Protein AF-A0A1V4WE77-F1 (afdb_monomer_lite)

Sequence (97 aa):
MKKGRNTAEILGSDGELDDIELSESIDQERMLILKKAPRSRRVQLIAQGAKEMRCVCCDQIRPLAGAEESEEGWICEDCARRWCRNQSNHTTEGSDA

pLDDT: mean 74.56, std 16.78, range [41.28, 96.81]

Foldseek 3Di:
DDDDDDDDDDPDDPDDDDPPPPPPDDDPPPDDDDDPDDDPVLVVCVVVVDQWDQAPVPRDIDGSVCWDADPSGIHHNVRVVVVVVVVVVPPPDDDDD

Structure (mmCIF, N/CA/C/O backbone):
data_AF-A0A1V4WE77-F1
#
_entry.id   AF-A0A1V4WE77-F1
#
loop_
_atom_site.group_PDB
_atom_site.id
_atom_site.type_symbol
_atom_site.label_atom_id
_atom_site.label_alt_id
_atom_site.label_comp_id
_atom_site.label_asym_id
_atom_site.label_entity_id
_atom_site.label_seq_id
_atom_site.pdbx_PDB_ins_code
_atom_site.Cartn_x
_atom_site.Cartn_y
_atom_site.Cartn_z
_atom_site.occupancy
_atom_site.B_iso_or_equiv
_atom_site.auth_seq_id
_atom_site.auth_comp_id
_atom_site.auth_asym_id
_atom_site.auth_atom_id
_atom_site.pdbx_PDB_model_num
ATOM 1 N N . MET A 1 1 ? -27.785 47.530 -4.535 1.00 41.28 1 MET A N 1
ATOM 2 C CA . MET A 1 1 ? -26.405 47.119 -4.185 1.00 41.28 1 MET A CA 1
ATOM 3 C C . MET A 1 1 ? -26.028 47.796 -2.871 1.00 41.28 1 MET A C 1
ATOM 5 O O . MET A 1 1 ? -25.942 49.016 -2.845 1.00 41.28 1 MET A O 1
ATOM 9 N N . LYS A 1 2 ? -25.910 47.050 -1.764 1.00 52.88 2 LYS A N 1
ATOM 10 C CA . LYS A 1 2 ? -25.531 47.602 -0.450 1.00 52.88 2 LYS A CA 1
ATOM 11 C C . LYS A 1 2 ? -24.044 47.321 -0.222 1.00 52.88 2 LYS A C 1
ATOM 13 O O . LYS A 1 2 ? -23.660 46.177 -0.015 1.00 52.88 2 LYS A O 1
ATOM 18 N N . LYS A 1 3 ? -23.219 48.363 -0.331 1.00 58.38 3 LYS A N 1
ATOM 19 C CA . LYS A 1 3 ? -21.783 48.338 -0.026 1.00 58.38 3 LYS A CA 1
ATOM 20 C C . LYS A 1 3 ? -21.647 48.318 1.503 1.00 58.38 3 LYS A C 1
ATOM 22 O O . LYS A 1 3 ? -21.955 49.317 2.149 1.00 58.38 3 LYS A O 1
ATOM 27 N N . GLY A 1 4 ? -21.284 47.172 2.078 1.00 56.06 4 GLY A N 1
ATOM 28 C CA . GLY A 1 4 ? -20.945 47.072 3.500 1.00 56.06 4 GLY A CA 1
ATOM 29 C C . GLY A 1 4 ? -19.695 47.903 3.781 1.00 56.06 4 GLY A C 1
ATOM 30 O O . GLY A 1 4 ? -18.693 47.758 3.084 1.00 56.06 4 GLY A O 1
ATOM 31 N N . ARG A 1 5 ? -19.781 48.829 4.738 1.00 60.75 5 ARG A N 1
ATOM 32 C CA . ARG A 1 5 ? -18.660 49.671 5.173 1.00 60.75 5 ARG A CA 1
ATOM 33 C C . ARG A 1 5 ? -17.713 48.811 6.016 1.00 60.75 5 ARG A C 1
ATOM 35 O O . ARG A 1 5 ? -18.160 48.197 6.977 1.00 60.75 5 ARG A O 1
ATOM 42 N N . ASN A 1 6 ? -16.443 48.742 5.627 1.00 65.75 6 ASN A N 1
ATOM 43 C CA . ASN A 1 6 ? -15.379 48.089 6.390 1.00 65.75 6 ASN A CA 1
ATOM 44 C C . ASN A 1 6 ? -14.921 49.055 7.499 1.00 65.75 6 ASN A C 1
ATOM 46 O O . ASN A 1 6 ? -14.485 50.161 7.186 1.00 65.75 6 ASN A O 1
ATOM 50 N N . THR A 1 7 ? -15.084 48.675 8.767 1.00 64.62 7 THR A N 1
ATOM 51 C CA . THR A 1 7 ? -14.704 49.460 9.955 1.00 64.62 7 THR A CA 1
ATOM 52 C C . THR A 1 7 ? -13.491 48.825 10.631 1.00 64.62 7 THR A C 1
ATOM 54 O O . THR A 1 7 ? -13.608 48.227 11.699 1.00 64.62 7 THR A O 1
ATOM 57 N N . ALA A 1 8 ? -12.328 48.914 9.993 1.00 63.28 8 ALA A N 1
ATOM 58 C CA . ALA A 1 8 ? -11.065 48.687 10.680 1.00 63.28 8 ALA A CA 1
ATOM 59 C C . ALA A 1 8 ? -10.561 50.043 11.190 1.00 63.28 8 ALA A C 1
ATOM 61 O O . ALA A 1 8 ? -10.038 50.846 10.419 1.00 63.28 8 ALA A O 1
ATOM 62 N N . GLU A 1 9 ? -10.777 50.324 12.473 1.00 61.19 9 GLU A N 1
ATOM 63 C CA . GLU A 1 9 ? -10.152 51.462 13.145 1.00 61.19 9 GLU A CA 1
ATOM 64 C C . GLU A 1 9 ? -8.712 51.073 13.504 1.00 61.19 9 GLU A C 1
ATOM 66 O O . GLU A 1 9 ? -8.486 50.102 14.225 1.00 61.19 9 GLU A O 1
ATOM 71 N N . ILE A 1 10 ? -7.730 51.799 12.965 1.00 63.22 10 ILE A N 1
ATOM 72 C CA . ILE A 1 10 ? -6.329 51.685 13.379 1.00 63.22 10 ILE A CA 1
ATOM 73 C C . ILE A 1 10 ? -6.126 52.745 14.455 1.00 63.22 10 ILE A C 1
ATOM 75 O O . ILE A 1 10 ? -6.045 53.935 14.151 1.00 63.22 10 ILE A O 1
ATOM 79 N N . LEU A 1 11 ? -6.102 52.319 15.716 1.00 53.56 11 LEU A N 1
ATOM 80 C CA . LEU A 1 11 ? -5.751 53.188 16.833 1.00 53.56 11 LEU A CA 1
ATOM 81 C C . LEU A 1 11 ? -4.264 53.533 16.703 1.00 53.56 11 LEU A C 1
ATOM 83 O O . LEU A 1 11 ? -3.402 52.670 16.867 1.00 53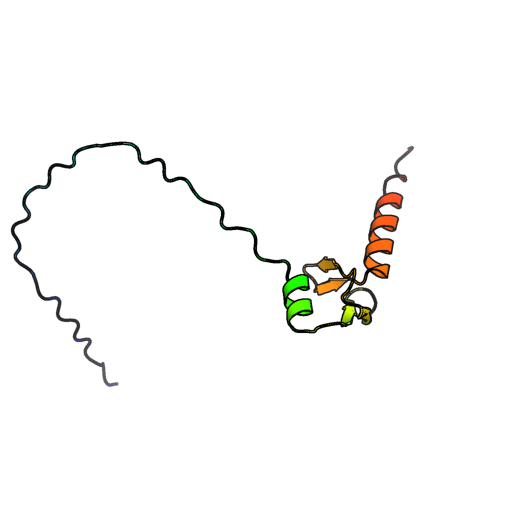.56 11 LEU A O 1
ATOM 87 N N . GLY A 1 12 ? -3.979 54.781 16.330 1.00 53.91 12 GLY A N 1
ATOM 88 C CA . GLY A 1 12 ? -2.627 55.321 16.315 1.00 53.91 12 GLY A CA 1
ATOM 89 C C . GLY A 1 12 ? -2.079 55.356 17.736 1.00 53.91 12 GLY A C 1
ATOM 90 O O . GLY A 1 12 ? -2.676 55.982 18.605 1.00 53.91 12 GLY A O 1
ATOM 91 N N . SER A 1 13 ? -0.966 54.662 17.956 1.00 54.03 13 SER A N 1
ATOM 92 C CA . SER A 1 13 ? -0.142 54.840 19.146 1.00 54.03 13 SER A CA 1
ATOM 93 C C . SER A 1 13 ? 0.951 55.838 18.788 1.00 54.03 13 SER A C 1
ATOM 95 O O . SER A 1 13 ? 1.873 55.524 18.038 1.00 54.03 13 SER A O 1
ATOM 97 N N . ASP A 1 14 ? 0.814 57.045 19.309 1.00 62.34 14 ASP A N 1
ATOM 98 C CA . ASP A 1 14 ? 1.823 58.091 19.417 1.00 62.34 14 ASP A CA 1
ATOM 99 C C . ASP A 1 14 ? 2.868 57.707 20.476 1.00 62.34 14 ASP A C 1
ATOM 101 O O . ASP A 1 14 ? 2.937 58.265 21.564 1.00 62.34 14 ASP A O 1
ATOM 105 N N . GLY A 1 15 ? 3.677 56.695 20.161 1.00 55.06 15 GLY A N 1
ATOM 106 C CA . GLY A 1 15 ? 4.889 56.390 20.916 1.00 55.06 15 GLY A CA 1
ATOM 107 C C . GLY A 1 15 ? 6.089 56.992 20.202 1.00 55.06 15 GLY A C 1
ATOM 108 O O . GLY A 1 15 ? 6.363 56.604 19.066 1.00 55.06 15 GLY A O 1
ATOM 109 N N . GLU A 1 16 ? 6.779 57.935 20.846 1.00 58.47 16 GLU A N 1
ATOM 110 C CA . GLU A 1 16 ? 8.124 58.364 20.450 1.00 58.47 16 GLU A CA 1
ATOM 111 C C . GLU A 1 16 ? 8.986 57.121 20.196 1.00 58.47 16 GLU A C 1
ATOM 113 O O . GLU A 1 16 ? 9.122 56.251 21.057 1.00 58.47 16 GLU A O 1
ATOM 118 N N . LEU A 1 17 ? 9.499 56.993 18.973 1.00 55.59 17 LEU A N 1
ATOM 119 C CA . LEU A 1 17 ? 10.420 55.923 18.629 1.00 55.59 17 LEU A CA 1
ATOM 120 C C . LEU A 1 17 ? 11.786 56.323 19.182 1.00 55.59 17 LEU A C 1
ATOM 122 O O . LEU A 1 17 ? 12.494 57.100 18.548 1.00 55.59 17 LEU A O 1
ATOM 126 N N . ASP A 1 18 ? 12.138 55.817 20.364 1.00 58.50 18 ASP A N 1
ATOM 127 C CA . ASP A 1 18 ? 13.537 55.784 20.782 1.00 58.50 18 ASP A CA 1
ATOM 128 C C . ASP A 1 18 ? 14.313 54.993 19.720 1.00 58.50 18 ASP A C 1
ATOM 130 O O . ASP A 1 18 ? 13.993 53.832 19.434 1.00 58.50 18 ASP A O 1
ATOM 134 N N . ASP A 1 19 ? 15.301 55.646 19.105 1.00 59.94 19 ASP A N 1
ATOM 135 C CA . ASP A 1 19 ? 16.218 55.052 18.138 1.00 59.94 19 ASP A CA 1
ATOM 136 C C . ASP A 1 19 ? 16.954 53.883 18.808 1.00 59.94 19 ASP A C 1
ATOM 138 O O . ASP A 1 19 ? 17.965 54.054 19.491 1.00 59.94 19 ASP A O 1
ATOM 142 N N . ILE A 1 20 ? 16.418 52.670 18.648 1.00 60.34 20 ILE A N 1
ATOM 143 C CA . ILE A 1 20 ? 17.058 51.464 19.160 1.00 60.34 20 ILE A CA 1
ATOM 144 C C . ILE A 1 20 ? 18.315 51.220 18.316 1.00 60.34 20 ILE A C 1
ATOM 146 O O . ILE A 1 20 ? 18.261 50.914 17.123 1.00 60.34 20 ILE A O 1
ATOM 150 N N . GLU A 1 21 ? 19.471 51.414 18.941 1.00 59.72 21 GLU A N 1
ATOM 151 C CA . GLU A 1 21 ? 20.774 51.107 18.368 1.00 59.72 21 GLU A CA 1
ATOM 152 C C . GLU A 1 21 ? 20.815 49.607 18.028 1.00 59.72 21 GLU A C 1
ATOM 154 O O . GLU A 1 21 ? 20.769 48.741 18.910 1.00 59.72 21 GLU A O 1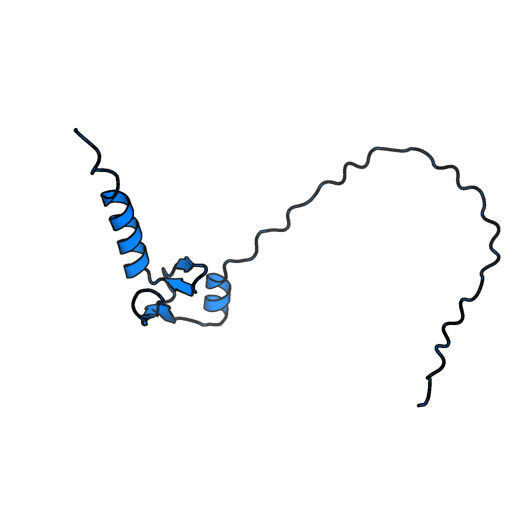
ATOM 159 N N . LEU A 1 22 ? 20.838 49.290 16.728 1.00 54.94 22 LEU A N 1
ATOM 160 C CA . LEU A 1 22 ? 20.976 47.926 16.220 1.00 54.94 22 LEU A CA 1
ATOM 161 C C . LEU A 1 22 ? 22.377 47.418 16.566 1.00 54.94 22 LEU A C 1
ATOM 163 O O . LEU A 1 22 ? 23.319 47.551 15.790 1.00 54.94 22 LEU A O 1
ATOM 167 N N . SER A 1 23 ? 22.510 46.834 17.752 1.00 55.94 23 SER A N 1
ATOM 168 C CA . SER A 1 23 ? 23.710 46.105 18.140 1.00 55.94 23 SER A CA 1
ATOM 169 C C . SER A 1 23 ? 23.828 44.854 17.269 1.00 55.94 23 SER A C 1
ATOM 171 O O . SER A 1 23 ? 23.145 43.849 17.478 1.00 55.94 23 SER A O 1
ATOM 173 N N . GLU A 1 24 ? 24.701 44.935 16.263 1.00 61.28 24 GLU A N 1
ATOM 174 C CA . GLU A 1 24 ? 25.200 43.803 15.486 1.00 61.28 24 GLU A CA 1
ATOM 175 C C . GLU A 1 24 ? 25.808 42.783 16.451 1.00 61.28 24 GLU A C 1
ATOM 177 O O . GLU A 1 24 ? 26.960 42.884 16.869 1.00 61.28 24 GLU A O 1
ATOM 182 N N . SER A 1 25 ? 25.015 41.804 16.870 1.00 57.09 25 SER A N 1
ATOM 183 C CA . SER A 1 25 ? 25.529 40.705 17.667 1.00 57.09 25 SER A CA 1
ATOM 184 C C . SER A 1 25 ? 25.073 39.377 17.094 1.00 57.09 25 SER A C 1
ATOM 186 O O . SER A 1 25 ? 23.917 38.976 17.193 1.00 57.09 25 SER A O 1
ATOM 188 N N . ILE A 1 26 ? 26.091 38.710 16.547 1.00 56.16 26 ILE A N 1
ATOM 189 C CA . ILE A 1 26 ? 26.212 37.280 16.299 1.00 56.16 26 ILE A CA 1
ATOM 190 C C . ILE A 1 26 ? 25.303 36.799 15.177 1.00 56.16 26 ILE A C 1
ATOM 192 O O . ILE A 1 26 ? 24.088 36.699 15.327 1.00 56.16 26 ILE A O 1
ATOM 196 N N . ASP A 1 27 ? 25.947 36.418 14.073 1.00 61.12 27 ASP A N 1
ATOM 197 C CA . ASP A 1 27 ? 25.417 35.511 13.064 1.00 61.12 27 ASP A CA 1
ATOM 198 C C . ASP A 1 27 ? 24.804 34.283 13.755 1.00 61.12 27 ASP A C 1
ATOM 200 O O . ASP A 1 27 ? 25.454 33.265 13.993 1.00 61.12 27 ASP A O 1
ATOM 204 N N . GLN A 1 28 ? 23.531 34.377 14.139 1.00 60.75 28 GLN A N 1
ATOM 205 C CA . GLN A 1 28 ? 22.737 33.229 14.531 1.00 60.75 28 GLN A CA 1
ATOM 206 C C . GLN A 1 28 ? 22.477 32.458 13.248 1.00 60.75 28 GLN A C 1
ATOM 208 O O . GLN A 1 28 ? 21.461 32.654 12.577 1.00 60.75 28 GLN A O 1
ATOM 213 N N . GLU A 1 29 ? 23.429 31.601 12.885 1.00 67.62 29 GLU A N 1
ATOM 214 C CA . GLU A 1 29 ? 23.244 3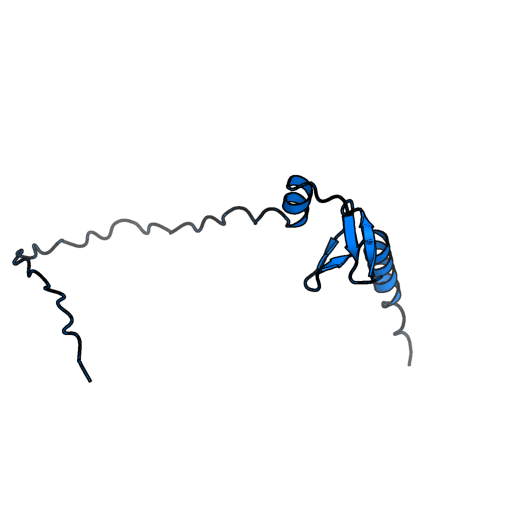0.594 11.855 1.00 67.62 29 GLU A CA 1
ATOM 215 C C . GLU A 1 29 ? 21.953 29.830 12.174 1.00 67.62 29 GLU A C 1
ATOM 217 O O . GLU A 1 29 ? 21.855 29.057 13.131 1.00 67.62 29 GLU A O 1
ATOM 222 N N . ARG A 1 30 ? 20.902 30.102 11.394 1.00 70.25 30 ARG A N 1
ATOM 223 C CA . ARG A 1 30 ? 19.601 29.451 11.545 1.00 70.25 30 ARG A CA 1
ATOM 224 C C . ARG A 1 30 ? 19.744 28.003 11.093 1.00 70.25 30 ARG A C 1
ATOM 226 O O . ARG A 1 30 ? 19.604 27.692 9.914 1.00 70.25 3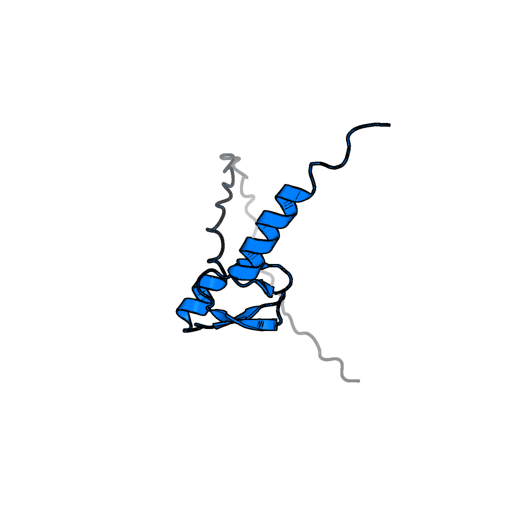0 ARG A O 1
ATOM 233 N N . MET A 1 31 ? 20.021 27.112 12.038 1.00 73.50 31 MET A N 1
ATOM 234 C CA . MET A 1 31 ? 20.089 25.679 11.780 1.00 73.50 31 MET A CA 1
ATOM 235 C C . MET A 1 31 ? 18.699 25.142 11.412 1.00 73.50 31 MET A C 1
ATOM 237 O O . MET A 1 31 ? 17.783 25.103 12.236 1.00 73.50 31 MET A O 1
ATOM 241 N N . LEU A 1 32 ? 18.532 24.713 10.161 1.00 75.94 32 LEU A N 1
ATOM 242 C CA . LEU A 1 32 ? 17.311 24.056 9.702 1.00 75.94 32 LEU A CA 1
ATOM 243 C C . LEU A 1 32 ? 17.275 22.617 10.233 1.00 75.94 32 LEU A C 1
ATOM 245 O O . LEU A 1 32 ? 17.984 21.742 9.742 1.00 75.94 32 LEU A O 1
ATOM 249 N N . ILE A 1 33 ? 16.423 22.353 11.226 1.00 78.25 33 ILE A N 1
ATOM 250 C CA . ILE A 1 33 ? 16.155 20.985 11.680 1.00 78.25 33 ILE A CA 1
ATOM 251 C C . ILE A 1 33 ? 15.157 20.344 10.714 1.00 78.25 33 ILE A C 1
ATOM 253 O O . ILE A 1 33 ? 13.970 20.682 10.706 1.00 78.25 33 ILE A O 1
ATOM 257 N N . LEU A 1 34 ? 15.627 19.378 9.923 1.00 75.31 34 LEU A N 1
ATOM 258 C CA . LEU A 1 34 ? 14.750 18.494 9.158 1.00 75.31 34 LEU A CA 1
ATOM 259 C C . LEU A 1 34 ? 13.882 17.700 10.140 1.00 75.31 34 LEU A C 1
ATOM 261 O O . LEU A 1 34 ? 14.352 16.800 10.840 1.00 75.31 34 LEU A O 1
ATOM 265 N N . LYS A 1 35 ? 12.593 18.049 10.212 1.00 77.19 35 LYS A N 1
ATOM 266 C CA . LYS A 1 35 ? 11.606 17.257 10.952 1.00 77.19 35 LYS A CA 1
ATOM 267 C C . LYS A 1 35 ? 11.621 15.831 10.399 1.00 77.19 35 LYS A C 1
ATOM 269 O O . LYS A 1 35 ? 11.730 15.632 9.191 1.00 77.19 35 LYS A O 1
ATOM 274 N N . LYS A 1 36 ? 11.518 14.842 11.293 1.00 73.06 36 LYS A N 1
ATOM 275 C CA . LYS A 1 36 ? 11.516 13.417 10.935 1.00 73.06 36 LYS A CA 1
ATOM 276 C C . LYS A 1 36 ? 10.548 13.165 9.776 1.00 73.06 36 LYS A C 1
ATOM 278 O O . LYS A 1 36 ? 9.416 13.649 9.818 1.00 73.06 36 LYS A O 1
ATOM 283 N N . ALA A 1 37 ? 10.997 12.393 8.784 1.00 68.25 37 ALA A N 1
ATOM 284 C CA . ALA A 1 37 ? 10.169 12.013 7.649 1.00 68.25 37 ALA A CA 1
ATOM 285 C C . ALA A 1 37 ? 8.818 11.444 8.132 1.00 68.25 37 ALA A C 1
ATOM 287 O O . ALA A 1 37 ? 8.784 10.735 9.151 1.00 68.25 37 ALA A O 1
ATOM 288 N N . PRO A 1 38 ? 7.706 11.749 7.436 1.00 71.38 38 PRO A N 1
ATOM 289 C CA . PRO A 1 38 ? 6.403 11.197 7.771 1.00 71.38 38 PRO A CA 1
ATOM 290 C C . PRO A 1 38 ? 6.475 9.674 7.893 1.00 71.38 38 PRO A C 1
ATOM 292 O O . PRO A 1 38 ? 7.196 9.008 7.149 1.00 71.38 38 PRO A O 1
ATOM 295 N N . ARG A 1 39 ? 5.721 9.096 8.837 1.00 69.25 39 ARG A N 1
ATOM 296 C CA . ARG A 1 39 ? 5.586 7.633 8.902 1.00 69.25 39 ARG A CA 1
ATOM 297 C C . ARG A 1 39 ? 5.025 7.144 7.568 1.00 69.25 39 ARG A C 1
ATOM 299 O O . ARG A 1 39 ? 4.044 7.718 7.100 1.00 69.25 39 ARG A O 1
ATOM 306 N N . SER A 1 40 ? 5.597 6.070 7.016 1.00 80.19 40 SER A N 1
ATOM 307 C CA . SER A 1 40 ? 5.093 5.434 5.790 1.00 80.19 40 SER A CA 1
ATOM 308 C C . SER A 1 40 ? 3.583 5.212 5.885 1.00 80.19 40 SER A C 1
ATOM 310 O O . SER A 1 40 ? 3.106 4.749 6.934 1.00 80.19 40 SER A O 1
ATOM 312 N N . ARG A 1 41 ? 2.842 5.471 4.805 1.00 83.75 41 ARG A N 1
ATOM 313 C CA . ARG A 1 41 ? 1.377 5.357 4.778 1.00 83.75 41 ARG A CA 1
ATOM 314 C C . ARG A 1 41 ? 0.900 3.954 5.156 1.00 83.75 41 ARG A C 1
ATOM 316 O O . ARG A 1 41 ? -0.109 3.803 5.840 1.00 83.75 41 ARG A O 1
ATOM 323 N N . ARG A 1 42 ? 1.703 2.932 4.840 1.00 86.00 42 ARG A N 1
ATOM 324 C CA . ARG A 1 42 ? 1.467 1.525 5.204 1.00 86.00 42 ARG A CA 1
ATOM 325 C C . ARG A 1 42 ? 1.311 1.330 6.710 1.00 86.00 42 ARG A C 1
ATOM 327 O O . ARG A 1 42 ? 0.380 0.675 7.161 1.00 86.00 42 ARG A O 1
ATOM 334 N N . VAL A 1 43 ? 2.216 1.915 7.497 1.00 85.31 43 VAL A N 1
ATOM 335 C CA . VAL A 1 43 ? 2.204 1.792 8.965 1.00 85.31 43 VAL A CA 1
ATOM 336 C C . VAL A 1 43 ? 0.954 2.441 9.554 1.00 85.31 43 VAL A C 1
ATOM 338 O O . VAL A 1 43 ? 0.398 1.915 10.513 1.00 85.31 43 VAL A O 1
ATOM 341 N N . GLN A 1 44 ? 0.485 3.549 8.974 1.00 89.06 44 GLN A N 1
ATOM 342 C CA . GLN A 1 44 ? -0.756 4.190 9.414 1.00 89.06 44 GLN A CA 1
ATOM 343 C C . GLN A 1 44 ? -1.976 3.313 9.119 1.00 89.06 44 GLN A C 1
ATOM 345 O O . GLN A 1 44 ? -2.802 3.116 10.004 1.00 89.06 44 GLN A O 1
ATOM 350 N N . LEU A 1 45 ? -2.056 2.734 7.919 1.00 88.12 45 LEU A N 1
ATOM 351 C CA . LEU A 1 45 ? -3.151 1.837 7.539 1.00 88.12 45 LEU A CA 1
ATOM 352 C C . LEU A 1 45 ? -3.195 0.577 8.412 1.00 88.12 45 LEU A C 1
ATOM 354 O O . LEU A 1 45 ? -4.257 0.206 8.905 1.00 88.12 45 LEU A O 1
ATOM 358 N N . ILE A 1 46 ? -2.041 -0.042 8.674 1.00 88.94 46 ILE A N 1
ATOM 359 C CA . ILE A 1 46 ? -1.954 -1.201 9.575 1.00 88.94 46 ILE A CA 1
ATOM 360 C C . ILE A 1 46 ? -2.400 -0.817 10.992 1.00 88.94 46 ILE A C 1
ATOM 362 O O . ILE A 1 46 ? -3.156 -1.558 11.615 1.00 88.94 46 ILE A O 1
ATOM 366 N N . ALA A 1 47 ? -1.992 0.354 11.495 1.00 89.31 47 ALA A N 1
ATOM 367 C CA . ALA A 1 47 ? -2.428 0.847 12.804 1.00 89.31 47 ALA A CA 1
ATOM 368 C C . ALA A 1 47 ? -3.943 1.121 12.870 1.00 89.31 47 ALA A C 1
ATOM 370 O O . ALA A 1 47 ? -4.540 0.994 13.934 1.00 89.31 47 ALA A O 1
ATOM 371 N N . GLN A 1 48 ? -4.570 1.451 11.737 1.00 92.69 48 GLN A N 1
ATOM 372 C CA . GLN A 1 48 ? -6.026 1.580 11.594 1.00 92.69 48 GLN A CA 1
ATOM 373 C C . GLN A 1 48 ? -6.741 0.226 11.430 1.00 92.69 48 GLN A C 1
ATOM 375 O O . GLN A 1 48 ? -7.964 0.188 11.326 1.00 92.69 48 GLN A O 1
ATOM 380 N N . GLY A 1 49 ? -6.004 -0.889 11.417 1.00 92.31 49 GLY A N 1
ATOM 381 C CA . GLY A 1 49 ? -6.556 -2.238 11.300 1.00 92.31 49 GLY A CA 1
ATOM 382 C C . GLY A 1 49 ? -6.714 -2.744 9.866 1.00 92.31 49 GLY A C 1
ATOM 383 O O . GLY A 1 49 ? -7.309 -3.805 9.668 1.00 92.31 49 GLY A O 1
ATOM 384 N N . ALA A 1 50 ? -6.180 -2.040 8.863 1.00 92.81 50 ALA A N 1
ATOM 385 C CA . ALA A 1 50 ? -6.185 -2.526 7.489 1.00 92.81 50 ALA A CA 1
ATOM 386 C C . ALA A 1 50 ? -5.283 -3.764 7.357 1.00 92.81 50 ALA A C 1
ATOM 388 O O . ALA A 1 50 ? -4.098 -3.732 7.694 1.00 92.81 50 ALA A O 1
ATOM 389 N N . LYS A 1 51 ? -5.853 -4.861 6.850 1.00 94.38 51 LYS A N 1
ATOM 390 C CA . LYS A 1 51 ? -5.141 -6.131 6.618 1.00 94.38 51 LYS A CA 1
ATOM 391 C C . LYS A 1 51 ? -4.932 -6.431 5.142 1.00 94.38 51 LYS A C 1
ATOM 393 O O . LYS A 1 51 ? -4.007 -7.159 4.795 1.00 94.38 51 LYS A O 1
ATOM 398 N N . GLU A 1 52 ? -5.776 -5.865 4.289 1.00 95.81 52 GLU A N 1
ATOM 399 C CA . GLU A 1 52 ? -5.848 -6.171 2.868 1.00 95.81 52 GLU A CA 1
ATOM 400 C C . GLU A 1 52 ? -6.018 -4.894 2.052 1.00 95.81 52 GLU A C 1
ATOM 402 O O . GLU A 1 52 ? -6.440 -3.854 2.562 1.00 95.81 52 GLU A O 1
ATOM 407 N N . MET A 1 53 ? -5.661 -4.980 0.778 1.00 93.62 53 MET A N 1
ATOM 408 C CA . MET A 1 53 ? -5.676 -3.869 -0.158 1.00 93.62 53 MET A CA 1
ATOM 409 C C . MET A 1 53 ? -5.861 -4.392 -1.592 1.00 93.62 53 MET A C 1
ATOM 411 O O . MET A 1 53 ? -5.535 -5.542 -1.878 1.00 93.62 53 MET A O 1
ATOM 415 N N . ARG A 1 54 ? -6.389 -3.574 -2.512 1.00 95.88 54 ARG A N 1
ATOM 416 C CA . ARG A 1 54 ? -6.463 -3.917 -3.947 1.00 95.88 54 ARG A CA 1
ATOM 417 C C . ARG A 1 54 ? -5.197 -3.509 -4.705 1.00 95.88 54 ARG A C 1
ATOM 419 O O . ARG A 1 54 ? -4.891 -2.322 -4.780 1.00 95.88 54 ARG A O 1
ATOM 426 N N . CYS A 1 55 ? -4.473 -4.480 -5.253 1.00 95.56 55 CYS A N 1
ATOM 427 C CA . CYS A 1 55 ? -3.237 -4.232 -5.993 1.00 95.56 55 CYS A CA 1
ATOM 428 C C . CYS A 1 55 ? -3.497 -3.531 -7.329 1.00 95.56 55 CYS A C 1
ATOM 430 O O . CYS A 1 55 ? -4.293 -4.031 -8.114 1.00 95.56 55 CYS A O 1
ATOM 432 N N . VAL A 1 56 ? -2.759 -2.458 -7.627 1.00 95.69 56 VAL A N 1
ATOM 433 C CA . VAL A 1 56 ? -2.890 -1.710 -8.895 1.00 95.69 56 VAL A CA 1
ATOM 434 C C . VAL A 1 56 ? -2.404 -2.485 -10.124 1.00 95.69 56 VAL A C 1
ATOM 436 O O . VAL A 1 56 ? -2.830 -2.207 -11.234 1.00 95.69 56 VAL A O 1
ATOM 439 N N . CYS A 1 57 ? -1.532 -3.483 -9.947 1.00 94.62 57 CYS A N 1
ATOM 440 C CA . CYS A 1 57 ? -0.977 -4.251 -11.066 1.00 94.62 57 CYS A CA 1
ATOM 441 C C . CYS A 1 57 ? -1.835 -5.456 -11.478 1.00 94.62 57 CYS A C 1
ATOM 443 O O . CYS A 1 57 ? -1.750 -5.907 -12.614 1.00 94.62 57 CYS A O 1
ATOM 445 N N . CYS A 1 58 ? -2.579 -6.055 -10.542 1.00 94.75 58 CYS A N 1
ATOM 446 C CA . CYS A 1 58 ? -3.338 -7.290 -10.797 1.00 94.75 58 CYS A CA 1
ATOM 447 C C . CYS A 1 58 ? -4.817 -7.207 -10.408 1.00 94.75 58 CYS A C 1
ATOM 449 O O . CYS A 1 58 ? -5.534 -8.197 -10.548 1.00 94.75 58 CYS A O 1
ATOM 451 N N . ASP A 1 59 ? -5.255 -6.068 -9.867 1.00 96.12 59 ASP A N 1
ATOM 452 C CA . ASP A 1 59 ? -6.619 -5.768 -9.414 1.00 96.12 59 ASP A CA 1
ATOM 453 C C . ASP A 1 59 ? -7.215 -6.717 -8.362 1.00 96.12 59 ASP A C 1
ATOM 455 O O . ASP A 1 59 ? -8.393 -6.602 -7.998 1.00 96.12 59 ASP A O 1
ATOM 459 N N . GLN A 1 60 ? -6.398 -7.620 -7.814 1.00 96.81 60 GLN A N 1
ATOM 460 C CA . GLN A 1 60 ? -6.788 -8.556 -6.764 1.00 96.81 60 GLN A CA 1
ATOM 461 C C . GLN A 1 60 ? -6.653 -7.934 -5.374 1.00 96.81 60 GLN A C 1
ATOM 463 O O . GLN A 1 60 ? -5.736 -7.148 -5.115 1.00 96.81 60 GLN A O 1
ATOM 468 N N . ILE A 1 61 ? -7.532 -8.353 -4.459 1.00 96.44 61 ILE A N 1
ATO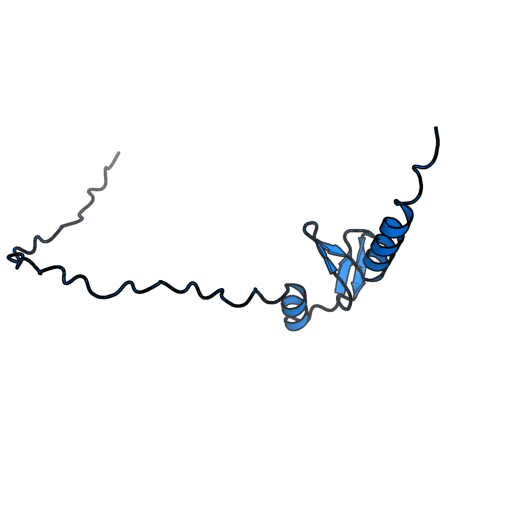M 469 C CA . ILE A 1 61 ? -7.376 -8.085 -3.027 1.00 96.44 61 ILE A CA 1
ATOM 470 C C . ILE A 1 61 ? -6.248 -8.973 -2.493 1.00 96.44 61 ILE A C 1
ATOM 472 O O . ILE A 1 61 ? -6.252 -10.189 -2.688 1.00 96.44 61 ILE A O 1
ATOM 476 N N . ARG A 1 62 ? -5.248 -8.355 -1.868 1.00 95.94 62 ARG A N 1
ATOM 477 C CA . ARG A 1 62 ? -4.041 -9.006 -1.354 1.00 95.94 62 ARG A CA 1
ATOM 478 C C . ARG A 1 62 ? -3.725 -8.513 0.056 1.00 95.94 62 ARG A C 1
ATOM 480 O O . ARG A 1 62 ? -4.155 -7.417 0.422 1.00 95.94 62 ARG A O 1
ATOM 487 N N . PRO A 1 63 ? -2.957 -9.285 0.844 1.00 94.56 63 PRO A N 1
ATOM 488 C CA . PRO A 1 63 ? -2.472 -8.822 2.134 1.00 94.56 63 PRO A CA 1
ATOM 489 C C . PRO A 1 63 ? -1.705 -7.503 1.998 1.00 94.56 63 PRO A C 1
ATOM 491 O O . PRO A 1 63 ? -0.882 -7.337 1.101 1.00 94.56 63 PRO A O 1
ATOM 494 N N . LEU A 1 64 ? -1.954 -6.574 2.921 1.00 93.38 64 LEU A N 1
ATOM 495 C CA . LEU A 1 64 ? -1.191 -5.328 3.036 1.00 93.38 64 LEU A CA 1
ATOM 496 C C . LEU A 1 64 ? 0.231 -5.588 3.573 1.00 93.38 64 LEU A C 1
ATOM 498 O O . LEU A 1 64 ? 1.140 -4.775 3.392 1.00 93.38 64 LEU A O 1
ATOM 502 N N . ALA A 1 65 ? 0.438 -6.734 4.232 1.00 90.12 65 ALA A N 1
ATOM 503 C CA . ALA A 1 65 ? 1.761 -7.216 4.604 1.00 90.12 65 ALA A CA 1
ATOM 504 C C . ALA A 1 65 ? 2.603 -7.455 3.340 1.00 90.12 65 ALA A C 1
ATOM 506 O O . ALA A 1 65 ? 2.167 -8.148 2.429 1.00 90.12 65 ALA A O 1
ATOM 507 N N . GLY A 1 66 ? 3.793 -6.853 3.279 1.00 88.69 66 GLY A N 1
ATOM 508 C CA . GLY A 1 66 ? 4.679 -6.974 2.114 1.00 88.69 66 GLY A CA 1
ATOM 509 C C . GLY A 1 66 ? 4.281 -6.125 0.900 1.00 88.69 66 GLY A C 1
ATOM 510 O O . GLY A 1 66 ? 5.010 -6.131 -0.084 1.00 88.69 66 GLY A O 1
ATOM 511 N N . ALA A 1 67 ? 3.180 -5.367 0.962 1.00 92.50 67 ALA A N 1
ATOM 512 C CA . ALA A 1 67 ? 2.819 -4.435 -0.101 1.00 92.50 67 ALA A CA 1
ATOM 513 C C . ALA A 1 67 ? 3.766 -3.221 -0.136 1.00 92.50 67 ALA A C 1
ATOM 515 O O . ALA A 1 67 ? 4.182 -2.712 0.917 1.00 92.50 67 ALA A O 1
ATOM 516 N N . GLU A 1 68 ? 4.055 -2.754 -1.348 1.00 91.69 68 GLU A N 1
ATOM 517 C CA . GLU A 1 68 ? 4.843 -1.556 -1.641 1.00 91.69 68 GLU A CA 1
ATOM 518 C C . GLU A 1 68 ? 3.925 -0.403 -2.066 1.00 91.69 68 GLU A C 1
ATOM 520 O O . GLU A 1 68 ? 2.889 -0.610 -2.703 1.00 91.69 68 GLU A O 1
ATOM 525 N N . GLU A 1 69 ? 4.288 0.817 -1.670 1.00 91.38 69 GLU A N 1
ATOM 526 C CA . GLU A 1 69 ? 3.566 2.039 -2.033 1.00 91.38 69 GLU A CA 1
ATOM 527 C C . GLU A 1 69 ? 4.188 2.640 -3.298 1.00 91.38 69 GLU A C 1
ATOM 529 O O . GLU A 1 69 ? 5.402 2.817 -3.367 1.00 91.38 69 GLU A O 1
ATOM 534 N N . SER A 1 70 ? 3.347 2.959 -4.276 1.00 89.44 70 SER A N 1
ATOM 535 C CA . SER A 1 70 ? 3.672 3.656 -5.521 1.00 89.44 70 SER A CA 1
ATOM 536 C C . SER A 1 70 ? 2.785 4.898 -5.660 1.00 89.44 70 SER A C 1
ATOM 538 O O . SER A 1 70 ? 1.776 5.041 -4.964 1.00 89.44 70 SER A O 1
ATOM 540 N N . GLU A 1 71 ? 3.139 5.797 -6.575 1.00 88.44 71 GLU A N 1
ATOM 541 C CA . GLU A 1 71 ? 2.352 6.993 -6.901 1.00 88.44 71 GLU A CA 1
ATOM 542 C C . GLU A 1 71 ? 0.936 6.639 -7.381 1.00 88.44 71 GLU A C 1
ATOM 544 O O . GLU A 1 71 ? -0.034 7.317 -7.046 1.00 88.44 71 GLU A O 1
ATOM 549 N N . GLU A 1 72 ? 0.810 5.530 -8.110 1.00 89.38 72 GLU A N 1
ATOM 550 C CA . GLU A 1 72 ? -0.452 5.027 -8.666 1.00 89.38 72 GLU A CA 1
ATOM 551 C C . GLU A 1 72 ? -1.311 4.296 -7.620 1.00 89.38 72 GLU A C 1
ATOM 553 O O . GLU A 1 72 ? -2.500 4.053 -7.832 1.00 89.38 72 GLU A O 1
ATOM 558 N N . GLY A 1 73 ? -0.722 3.940 -6.477 1.00 91.44 73 GLY A N 1
ATOM 559 C CA . GLY A 1 73 ? -1.366 3.184 -5.414 1.00 91.44 73 GLY A CA 1
ATOM 560 C C . GLY A 1 73 ? -0.481 2.058 -4.900 1.00 91.44 73 GLY A C 1
ATOM 561 O O . GLY A 1 73 ? 0.734 2.173 -4.816 1.00 91.44 73 GLY A O 1
ATOM 562 N N . TRP A 1 74 ? -1.095 0.955 -4.495 1.00 93.69 74 TRP A N 1
ATOM 563 C CA . TRP A 1 74 ? -0.399 -0.104 -3.775 1.00 93.69 74 TRP A CA 1
ATOM 564 C C . TRP A 1 74 ? -0.125 -1.323 -4.655 1.00 93.69 74 TRP A C 1
ATOM 566 O O . TRP A 1 74 ? -1.007 -1.819 -5.362 1.00 93.69 74 TRP A O 1
ATOM 576 N N . ILE A 1 75 ? 1.080 -1.866 -4.539 1.00 95.00 75 ILE A N 1
ATOM 577 C CA . ILE A 1 75 ? 1.550 -3.025 -5.294 1.00 95.00 75 ILE A CA 1
ATOM 578 C C . ILE A 1 75 ? 1.693 -4.198 -4.323 1.00 95.00 75 ILE A C 1
ATOM 580 O O . ILE A 1 75 ? 2.331 -4.069 -3.279 1.00 95.00 75 ILE A O 1
ATOM 584 N N . CYS A 1 76 ? 1.090 -5.349 -4.632 1.00 94.75 76 CYS A N 1
ATOM 585 C CA . CYS A 1 76 ? 1.243 -6.531 -3.787 1.00 94.75 76 CYS A CA 1
ATOM 586 C C . CYS A 1 76 ? 2.659 -7.108 -3.895 1.00 94.75 76 CYS A C 1
ATOM 588 O O . CYS A 1 76 ? 3.342 -6.928 -4.905 1.00 94.75 76 CYS A O 1
ATOM 590 N N . GLU A 1 77 ? 3.066 -7.872 -2.882 1.00 94.44 77 GLU A N 1
ATOM 591 C CA . GLU A 1 77 ? 4.395 -8.486 -2.820 1.00 94.44 77 GLU A CA 1
ATOM 592 C C . GLU A 1 77 ? 4.734 -9.316 -4.075 1.00 94.44 77 GLU A C 1
ATOM 594 O O . GLU A 1 77 ? 5.846 -9.233 -4.597 1.00 94.44 77 GLU A O 1
ATOM 599 N N . ASP A 1 78 ? 3.770 -10.074 -4.609 1.00 94.06 78 ASP A N 1
ATOM 600 C CA . ASP A 1 78 ? 3.967 -10.886 -5.816 1.00 94.06 78 ASP A CA 1
ATOM 601 C C . ASP A 1 78 ? 4.300 -10.025 -7.045 1.00 94.06 78 ASP A C 1
ATOM 603 O O . ASP A 1 78 ? 5.200 -10.358 -7.820 1.00 94.06 78 ASP A O 1
ATOM 607 N N . CYS A 1 79 ? 3.577 -8.917 -7.234 1.00 93.56 79 CYS A N 1
ATOM 608 C CA . CYS A 1 79 ? 3.780 -8.001 -8.355 1.00 93.56 79 CYS A CA 1
ATOM 609 C C . CYS A 1 79 ? 5.086 -7.215 -8.205 1.00 93.56 79 CYS A C 1
ATOM 611 O O . CYS A 1 79 ? 5.845 -7.132 -9.170 1.00 93.56 79 CYS A O 1
ATOM 613 N N . ALA A 1 80 ? 5.400 -6.740 -6.997 1.00 91.69 80 ALA A N 1
ATOM 614 C CA . ALA A 1 80 ? 6.667 -6.072 -6.702 1.00 91.69 80 ALA A CA 1
ATOM 615 C C . ALA A 1 80 ? 7.864 -6.994 -7.002 1.00 91.69 80 ALA A C 1
ATOM 617 O O . ALA A 1 80 ? 8.784 -6.635 -7.740 1.00 91.69 80 ALA A O 1
ATOM 618 N N . ARG A 1 81 ? 7.799 -8.255 -6.548 1.00 90.12 81 ARG A N 1
ATOM 619 C CA . ARG A 1 81 ? 8.831 -9.270 -6.825 1.00 90.12 81 ARG A CA 1
ATOM 620 C C . ARG A 1 81 ? 8.998 -9.570 -8.315 1.00 90.12 81 ARG A C 1
ATOM 622 O O . ARG A 1 81 ? 10.114 -9.875 -8.736 1.00 90.12 81 ARG A O 1
ATOM 629 N N . ARG A 1 82 ? 7.926 -9.538 -9.115 1.00 88.19 82 ARG A N 1
ATOM 630 C CA . ARG A 1 82 ? 8.017 -9.722 -10.578 1.00 88.19 82 ARG A CA 1
ATOM 631 C C . ARG A 1 82 ? 8.676 -8.525 -11.253 1.00 88.19 82 ARG A C 1
ATOM 633 O O . ARG A 1 82 ? 9.509 -8.725 -12.132 1.00 88.19 82 ARG A O 1
ATOM 640 N N . TRP A 1 83 ? 8.362 -7.305 -10.821 1.00 78.31 83 TRP A N 1
ATOM 641 C CA . TRP A 1 83 ? 8.961 -6.102 -11.398 1.00 78.31 83 TRP A CA 1
ATOM 642 C C . TRP A 1 83 ? 10.474 -6.028 -11.181 1.00 78.31 83 TRP A C 1
ATOM 644 O O . TRP A 1 83 ? 11.205 -5.758 -12.133 1.00 78.31 83 TRP A O 1
ATOM 654 N N . CYS A 1 84 ? 10.962 -6.366 -9.984 1.00 62.84 84 CYS A N 1
ATOM 655 C CA . CYS A 1 84 ? 12.403 -6.427 -9.710 1.00 62.84 84 CYS A CA 1
ATOM 656 C C . CYS A 1 84 ? 13.143 -7.465 -10.576 1.00 62.84 84 CYS A C 1
ATOM 658 O O . CYS A 1 84 ? 14.301 -7.251 -10.935 1.00 62.84 84 CYS A O 1
ATOM 660 N N . ARG A 1 85 ? 12.482 -8.573 -10.950 1.00 64.38 85 ARG A N 1
ATOM 661 C CA . ARG A 1 85 ? 13.060 -9.583 -11.858 1.00 64.38 85 ARG A CA 1
ATOM 662 C C . ARG A 1 85 ? 13.053 -9.146 -13.322 1.00 64.38 85 ARG A C 1
ATOM 664 O O . ARG A 1 85 ? 13.970 -9.486 -14.053 1.00 64.38 85 ARG A O 1
ATOM 671 N N . ASN A 1 86 ? 12.047 -8.394 -13.763 1.00 60.59 86 ASN A N 1
ATOM 672 C CA . ASN A 1 86 ? 11.992 -7.943 -15.156 1.00 60.59 86 ASN A CA 1
ATOM 673 C C . ASN A 1 86 ? 12.996 -6.819 -15.454 1.00 60.59 86 ASN A C 1
ATOM 675 O O . ASN A 1 86 ? 13.534 -6.775 -16.556 1.00 60.59 86 ASN A O 1
ATOM 679 N N . GLN A 1 87 ? 13.313 -5.954 -14.483 1.00 57.47 87 GLN A N 1
ATOM 680 C CA . GLN A 1 87 ? 14.352 -4.927 -14.660 1.00 57.47 87 GLN A CA 1
ATOM 681 C C . GLN A 1 87 ? 15.759 -5.519 -14.826 1.00 57.47 87 GLN A C 1
ATOM 683 O O . GLN A 1 87 ? 16.594 -4.931 -15.505 1.00 57.47 87 GLN A O 1
ATOM 688 N N . SER A 1 88 ? 16.018 -6.702 -14.261 1.00 55.66 88 SER A N 1
ATOM 689 C CA . SER A 1 88 ? 17.305 -7.397 -14.399 1.00 55.66 88 SER A CA 1
ATOM 690 C C . SER A 1 88 ? 17.496 -8.067 -15.767 1.00 55.66 88 SER A C 1
ATOM 692 O O . SER A 1 88 ? 18.622 -8.407 -16.113 1.00 55.66 88 SER A O 1
ATOM 694 N N . ASN A 1 89 ? 16.426 -8.221 -16.556 1.00 52.41 89 ASN A N 1
ATOM 695 C CA . ASN A 1 89 ? 16.477 -8.843 -17.882 1.00 52.41 89 ASN A CA 1
ATOM 696 C C . ASN A 1 89 ? 16.611 -7.826 -19.030 1.00 52.41 89 ASN A C 1
ATOM 698 O O . ASN A 1 89 ? 16.908 -8.220 -20.150 1.00 52.41 89 ASN A O 1
ATOM 702 N N . HIS A 1 90 ? 16.415 -6.526 -18.778 1.00 50.19 90 HIS A N 1
ATOM 703 C CA . HIS A 1 90 ? 16.471 -5.487 -19.818 1.00 50.19 90 HIS A CA 1
ATOM 704 C C . HIS A 1 90 ? 17.871 -4.890 -20.061 1.00 50.19 90 HIS A C 1
ATOM 706 O O . HIS A 1 90 ? 18.016 -4.009 -20.903 1.00 50.19 90 HIS A O 1
ATOM 712 N N . THR A 1 91 ? 18.917 -5.361 -19.374 1.00 49.47 91 THR A N 1
ATOM 713 C CA . THR A 1 91 ? 20.301 -4.867 -19.533 1.00 49.47 91 THR A CA 1
ATOM 714 C C . THR A 1 91 ? 21.197 -5.732 -20.425 1.00 49.47 91 THR A C 1
ATOM 716 O O . THR A 1 91 ? 22.404 -5.506 -20.457 1.00 49.47 91 THR A O 1
ATOM 719 N N . THR A 1 92 ? 20.659 -6.697 -21.180 1.00 52.22 92 THR A N 1
ATOM 720 C CA . THR A 1 92 ? 21.484 -7.580 -22.035 1.00 52.22 92 THR A CA 1
ATOM 721 C C . THR A 1 92 ? 20.948 -7.776 -23.451 1.00 52.22 92 THR A C 1
ATOM 723 O O . THR A 1 92 ? 20.998 -8.877 -23.972 1.00 52.22 92 THR A O 1
ATOM 726 N N . GLU A 1 93 ? 20.495 -6.718 -24.124 1.00 51.31 93 GLU A N 1
ATOM 727 C CA . GLU A 1 93 ? 20.364 -6.749 -25.591 1.00 51.31 93 GLU A CA 1
ATOM 728 C C . GLU A 1 93 ? 20.890 -5.437 -26.179 1.00 51.31 93 GLU A C 1
ATOM 730 O O . GLU A 1 93 ? 20.186 -4.439 -26.301 1.00 51.31 93 GLU A O 1
ATOM 735 N N . GLY A 1 94 ? 22.190 -5.430 -26.465 1.00 52.03 94 GLY A N 1
ATOM 736 C CA . GLY A 1 94 ? 22.905 -4.301 -27.053 1.00 52.03 94 GLY A CA 1
ATOM 737 C C . GLY A 1 94 ? 24.370 -4.629 -27.322 1.00 52.03 94 GLY A C 1
ATOM 738 O O . GLY A 1 94 ? 25.233 -3.797 -27.063 1.00 52.03 94 GLY A O 1
ATOM 739 N N . SER A 1 95 ? 24.646 -5.858 -27.771 1.00 61.38 95 SER A N 1
ATOM 740 C CA . SER A 1 95 ? 25.909 -6.216 -28.418 1.00 61.38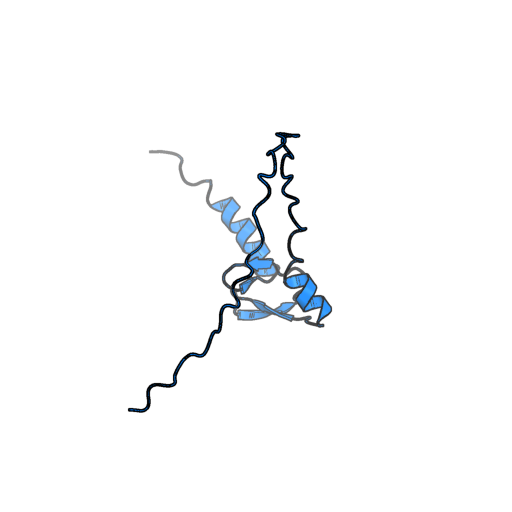 95 SER A CA 1
ATOM 741 C C . SER A 1 95 ? 25.640 -6.373 -29.913 1.00 61.38 95 SER A C 1
ATOM 743 O O . SER A 1 95 ? 24.690 -7.053 -30.292 1.00 61.38 95 SER A O 1
ATOM 745 N N . ASP A 1 96 ? 26.518 -5.758 -30.700 1.00 56.16 96 ASP A N 1
ATOM 746 C CA . ASP A 1 96 ? 26.841 -6.049 -32.100 1.00 56.16 96 ASP A CA 1
ATOM 747 C C . ASP A 1 96 ? 25.860 -5.606 -33.202 1.00 56.16 96 ASP A C 1
ATOM 749 O O . ASP A 1 96 ? 24.920 -6.313 -33.565 1.00 56.16 96 ASP A O 1
ATOM 753 N N . ALA A 1 97 ? 26.193 -4.467 -33.825 1.00 51.16 97 ALA A N 1
ATOM 754 C CA . ALA A 1 97 ? 26.400 -4.348 -35.276 1.00 51.16 97 ALA A CA 1
ATOM 755 C C . ALA A 1 97 ? 27.222 -3.089 -35.603 1.00 51.16 97 ALA A C 1
ATOM 757 O O . ALA A 1 97 ? 26.828 -1.992 -35.144 1.00 51.16 97 ALA A O 1
#

Secondary structure (DSSP, 8-state):
---PPP----------------------------PPPPPPHHHHHHHTT--EEE-TTT--EEESTTPEEETTEEE-HHHHHHHHHHHTTTTS-----

Radius of gyration: 30.16 Å; chains: 1; bounding box: 53×69×56 Å